Protein AF-A7YVS8-F1 (afdb_monomer)

pLDDT: mean 89.88, std 5.53, range [74.38, 97.94]

InterPro domains:
  IPR001282 Glucose-6-phosphate dehydrogenase [PTHR23429] (1-53)
  IPR022675 Glucose-6-phosphate dehydrogenase, C-terminal [PF02781] (8-53)

Secondary structure (DSSP, 8-state):
-HHHHHHHHHHHS-TTTTTTSSTTT-S--------SS--TT-HHHHHHHTTT-

Solvent-accessible surface area (backbone atoms only — not comparable to full-atom values): 3709 Å² total; per-residue (Å²): 112,73,70,68,62,45,51,56,49,54,51,71,74,32,79,79,41,50,85,48,72,43,79,93,64,44,91,78,87,87,88,86,88,87,73,100,67,78,59,84,93,44,49,78,68,42,68,81,55,48,95,87,100

Sequence (53 aa):
KEMVQNLMVLRFANRIFGPIWNRDNIACIILTFKEPFGTEGRGGYFDEFGIIR

Organism: Balaenoptera edeni (NCBI:txid9769)

Radius of gy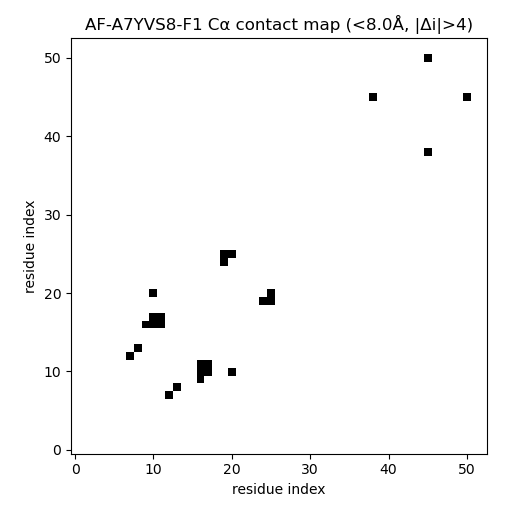ration: 17.5 Å; Cα contacts (8 Å, |Δi|>4): 13; chains: 1; bounding box: 37×23×39 Å

Mean predicted aligned error: 5.28 Å

Foldseek 3Di:
DVVVVCVVCVCPVDPVNPVQVDPVNDPDDDDDDDDPDDCVPVVVVCVVPPDPD

Structure (mmCIF, N/CA/C/O backbone):
data_AF-A7YVS8-F1
#
_entry.id   AF-A7YVS8-F1
#
loop_
_atom_site.group_PDB
_atom_site.id
_atom_site.type_symbol
_atom_site.label_atom_id
_atom_site.label_alt_id
_atom_site.label_comp_id
_atom_site.label_asym_id
_atom_site.label_entity_id
_atom_site.label_seq_id
_atom_site.pdbx_PDB_ins_code
_atom_site.Cartn_x
_atom_site.Cartn_y
_atom_site.Cartn_z
_atom_site.occupancy
_atom_site.B_iso_or_equiv
_atom_site.auth_seq_id
_atom_site.auth_comp_id
_atom_site.auth_asym_id
_atom_site.auth_atom_id
_atom_site.pdbx_PDB_model_num
ATOM 1 N N . LYS A 1 1 ? 5.307 13.124 5.191 1.00 74.38 1 LYS A N 1
ATOM 2 C CA . LYS A 1 1 ? 5.922 11.802 5.465 1.00 74.38 1 LYS A CA 1
ATOM 3 C C . LYS A 1 1 ? 7.042 11.581 4.459 1.00 74.38 1 LYS A C 1
ATOM 5 O O . LYS A 1 1 ? 6.750 11.419 3.282 1.00 74.38 1 LYS A O 1
ATOM 10 N N . GLU A 1 2 ? 8.288 11.613 4.913 1.00 82.81 2 GLU A N 1
ATOM 11 C CA . GLU A 1 2 ? 9.496 11.538 4.074 1.00 82.81 2 GLU A CA 1
ATOM 12 C C . GLU A 1 2 ? 9.494 10.329 3.116 1.00 82.81 2 GLU A C 1
ATOM 14 O O . GLU A 1 2 ? 9.710 10.470 1.917 1.00 82.81 2 GLU A O 1
ATOM 19 N N . MET A 1 3 ? 9.078 9.154 3.601 1.00 84.50 3 MET A N 1
ATOM 20 C CA . MET A 1 3 ? 9.012 7.931 2.787 1.00 84.50 3 MET A CA 1
ATOM 21 C C . MET A 1 3 ? 8.014 7.994 1.623 1.00 84.50 3 MET A C 1
ATOM 23 O O . MET A 1 3 ? 8.218 7.330 0.611 1.00 84.50 3 MET A O 1
ATOM 27 N N . VAL A 1 4 ? 6.955 8.804 1.729 1.00 90.00 4 VAL A N 1
ATOM 28 C CA . VAL A 1 4 ? 5.994 8.986 0.626 1.00 90.00 4 V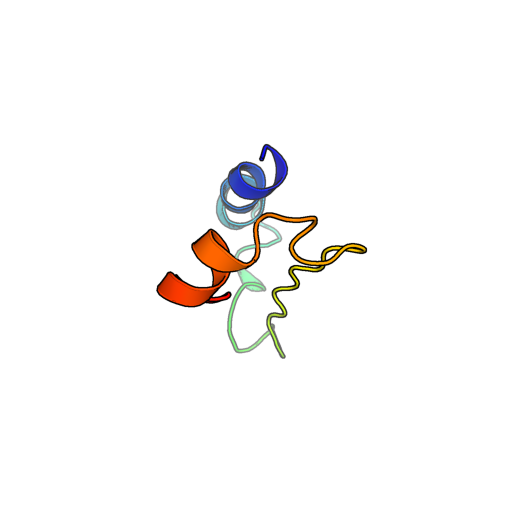AL A CA 1
ATOM 29 C C . VAL A 1 4 ? 6.637 9.786 -0.506 1.00 90.00 4 VAL A C 1
ATOM 31 O O . VAL A 1 4 ? 6.440 9.461 -1.673 1.00 90.00 4 VAL A O 1
ATOM 34 N N . GLN A 1 5 ? 7.458 10.787 -0.174 1.00 87.06 5 GLN A N 1
ATOM 35 C CA . GLN A 1 5 ? 8.211 11.556 -1.169 1.00 87.06 5 GLN A CA 1
ATOM 36 C C . GLN A 1 5 ? 9.271 10.682 -1.853 1.00 87.06 5 GLN A C 1
ATOM 38 O O . GLN A 1 5 ? 9.468 10.778 -3.066 1.00 87.06 5 GLN A O 1
ATOM 43 N N . ASN A 1 6 ? 9.887 9.766 -1.101 1.00 89.88 6 ASN A N 1
ATOM 44 C CA . ASN A 1 6 ? 10.926 8.878 -1.613 1.00 89.88 6 ASN A CA 1
ATOM 45 C C . ASN A 1 6 ? 10.422 7.884 -2.682 1.00 89.88 6 ASN A C 1
ATOM 47 O O . ASN A 1 6 ? 11.208 7.399 -3.494 1.00 89.88 6 ASN A O 1
ATOM 51 N N . LEU A 1 7 ? 9.109 7.620 -2.760 1.00 89.94 7 LEU A N 1
ATOM 52 C CA . LEU A 1 7 ? 8.528 6.764 -3.805 1.00 89.94 7 LEU A CA 1
ATOM 53 C C 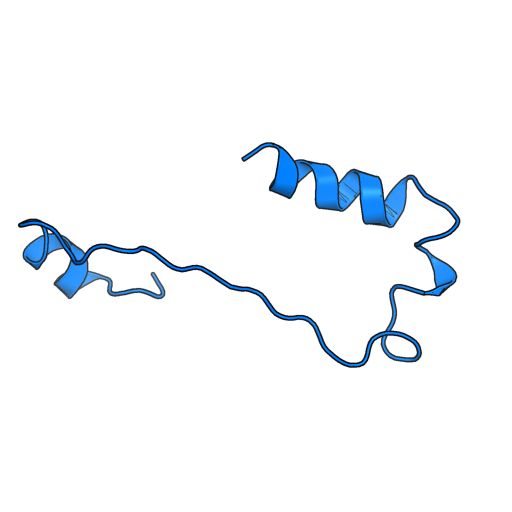. LEU A 1 7 ? 8.825 7.278 -5.221 1.00 89.94 7 LEU A C 1
ATOM 55 O O . LEU A 1 7 ? 9.044 6.474 -6.125 1.00 89.94 7 LEU A O 1
ATOM 59 N N . MET A 1 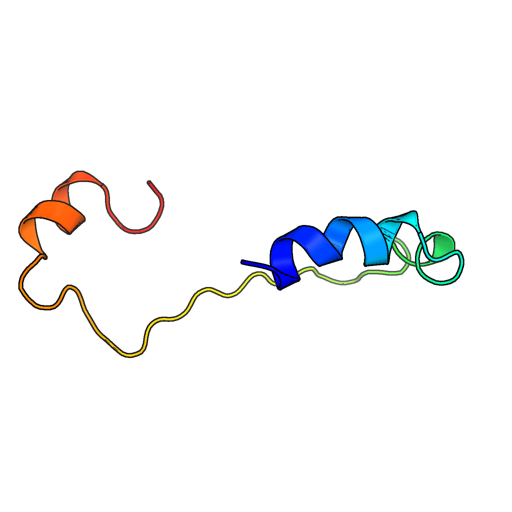8 ? 8.857 8.599 -5.425 1.00 90.06 8 MET A N 1
ATOM 60 C CA . MET A 1 8 ? 9.180 9.174 -6.737 1.00 90.06 8 MET A CA 1
ATOM 61 C C . MET A 1 8 ? 10.648 8.941 -7.106 1.00 90.06 8 MET A C 1
ATOM 63 O O . MET A 1 8 ? 10.944 8.532 -8.228 1.00 90.06 8 MET A O 1
ATOM 67 N N . VAL A 1 9 ? 11.559 9.133 -6.149 1.00 90.69 9 VAL A N 1
ATOM 68 C CA . VAL A 1 9 ? 13.000 8.919 -6.347 1.00 90.69 9 VAL A CA 1
ATOM 69 C C . VAL A 1 9 ? 13.286 7.441 -6.619 1.00 90.69 9 VAL A C 1
ATOM 71 O O . VAL A 1 9 ? 13.961 7.108 -7.592 1.00 90.69 9 VAL A O 1
ATOM 74 N N . LEU A 1 10 ? 12.708 6.534 -5.830 1.00 90.00 10 LEU A N 1
ATOM 75 C CA . LEU A 1 10 ? 12.867 5.092 -6.028 1.00 90.00 10 LEU A CA 1
ATOM 76 C C . LEU A 1 10 ? 12.379 4.641 -7.410 1.00 90.00 10 LEU A C 1
ATOM 78 O O . LEU A 1 10 ? 13.090 3.903 -8.088 1.00 90.00 10 LEU A O 1
ATOM 82 N N . ARG A 1 11 ? 11.215 5.118 -7.862 1.00 89.25 11 ARG A N 1
ATOM 83 C CA . ARG A 1 11 ? 10.624 4.680 -9.137 1.00 89.25 11 ARG A CA 1
ATOM 84 C C . ARG A 1 11 ? 11.320 5.241 -10.374 1.00 89.25 11 ARG A C 1
ATOM 86 O O . ARG A 1 11 ? 11.378 4.541 -11.380 1.00 89.25 11 ARG A O 1
ATOM 93 N N . PHE A 1 12 ? 11.817 6.478 -10.324 1.00 90.75 12 PHE A N 1
ATOM 94 C CA . PHE A 1 12 ? 12.254 7.180 -11.539 1.00 90.75 12 PHE A CA 1
ATOM 95 C C . PHE A 1 12 ? 13.743 7.535 -11.580 1.00 90.75 12 PHE A C 1
ATOM 97 O O . PHE A 1 12 ? 14.282 7.693 -12.671 1.00 90.75 12 PHE A O 1
ATOM 104 N N . ALA A 1 13 ? 14.437 7.611 -10.440 1.00 91.44 13 ALA A N 1
ATOM 105 C CA . ALA A 1 13 ? 15.875 7.911 -10.414 1.00 91.44 13 ALA A CA 1
ATOM 106 C C . ALA A 1 13 ? 16.762 6.655 -10.528 1.00 91.44 13 ALA A C 1
ATOM 108 O O . ALA A 1 13 ? 17.981 6.760 -10.630 1.00 91.44 13 ALA A O 1
ATOM 109 N N . ASN A 1 14 ? 16.163 5.460 -10.518 1.00 90.44 14 ASN A N 1
ATOM 110 C CA . ASN A 1 14 ? 16.875 4.187 -10.473 1.00 90.44 14 ASN A CA 1
ATOM 111 C C . ASN A 1 14 ? 16.575 3.341 -11.714 1.00 90.44 14 ASN A C 1
ATOM 113 O O . ASN A 1 14 ? 15.472 2.819 -11.885 1.00 90.44 14 ASN A O 1
ATOM 117 N N . ARG A 1 15 ? 17.596 3.123 -12.551 1.00 88.19 15 ARG A N 1
ATOM 118 C CA . ARG A 1 15 ? 17.477 2.327 -13.786 1.00 88.19 15 ARG A CA 1
ATOM 119 C C . ARG A 1 15 ? 17.077 0.870 -13.532 1.00 88.19 15 ARG A C 1
ATOM 121 O O . ARG A 1 15 ? 16.464 0.263 -14.398 1.00 88.19 15 ARG A O 1
ATOM 128 N N . ILE A 1 16 ? 17.389 0.329 -12.353 1.00 92.00 16 ILE A N 1
ATOM 129 C CA . ILE A 1 16 ? 17.016 -1.038 -11.963 1.00 92.00 16 ILE A CA 1
ATOM 130 C C . ILE A 1 16 ? 15.505 -1.204 -11.747 1.00 92.00 16 ILE A C 1
ATOM 132 O O . ILE A 1 16 ? 14.969 -2.266 -12.038 1.00 92.00 16 ILE A O 1
ATOM 136 N N . PHE A 1 17 ? 14.808 -0.162 -11.278 1.00 90.75 17 PHE A N 1
ATOM 137 C CA . PHE A 1 17 ? 13.381 -0.248 -10.963 1.00 90.75 17 PHE A CA 1
ATOM 138 C C . PHE A 1 17 ? 12.492 0.025 -12.179 1.00 90.75 17 PHE A C 1
ATOM 140 O O . PHE A 1 17 ? 11.386 -0.497 -12.242 1.00 90.75 17 PHE A O 1
ATOM 147 N N . GLY A 1 18 ? 12.976 0.768 -13.179 1.00 89.50 18 GLY A N 1
ATOM 148 C CA . GLY A 1 18 ? 12.208 1.086 -14.390 1.00 89.50 18 GLY A CA 1
ATOM 149 C C . GLY A 1 18 ? 11.654 -0.145 -15.134 1.00 89.50 18 GLY A C 1
ATOM 150 O O . GLY A 1 18 ? 10.439 -0.229 -15.312 1.00 89.50 18 GLY A O 1
ATOM 151 N N . PRO A 1 19 ? 12.492 -1.124 -15.540 1.00 93.31 19 PRO A N 1
ATOM 152 C CA . PRO A 1 19 ? 12.048 -2.283 -16.321 1.00 93.31 19 PRO A CA 1
ATOM 153 C C . PRO A 1 19 ? 11.118 -3.245 -15.577 1.00 93.31 19 PRO A C 1
ATOM 155 O O . PRO A 1 19 ? 10.365 -3.965 -16.224 1.00 93.31 19 PRO A O 1
ATOM 158 N N . ILE A 1 20 ? 11.168 -3.269 -14.242 1.00 94.56 20 ILE A N 1
ATOM 159 C CA . ILE A 1 20 ? 10.361 -4.181 -13.417 1.00 94.56 20 ILE A CA 1
ATOM 160 C C . ILE A 1 20 ? 9.097 -3.519 -12.857 1.00 94.56 20 ILE A C 1
ATOM 162 O O . ILE A 1 20 ? 8.246 -4.195 -12.287 1.00 94.56 20 ILE A O 1
ATOM 166 N N . TRP A 1 21 ? 8.933 -2.202 -13.013 1.00 95.50 21 TRP A N 1
ATOM 167 C CA . TRP A 1 21 ? 7.764 -1.488 -12.499 1.00 95.50 21 TRP A CA 1
ATOM 168 C C . TRP A 1 21 ? 6.590 -1.496 -13.493 1.00 95.50 21 TRP A C 1
ATOM 170 O O . TRP A 1 21 ? 6.161 -0.452 -13.985 1.00 95.50 21 TRP A O 1
ATOM 180 N N . ASN A 1 22 ? 6.071 -2.683 -13.822 1.00 95.25 22 ASN A N 1
ATOM 181 C CA . ASN A 1 22 ? 4.935 -2.873 -14.737 1.00 95.25 22 ASN A CA 1
ATOM 182 C C . ASN A 1 22 ? 4.152 -4.165 -14.429 1.00 95.25 22 ASN A C 1
ATOM 184 O O . ASN A 1 22 ? 4.567 -4.975 -13.60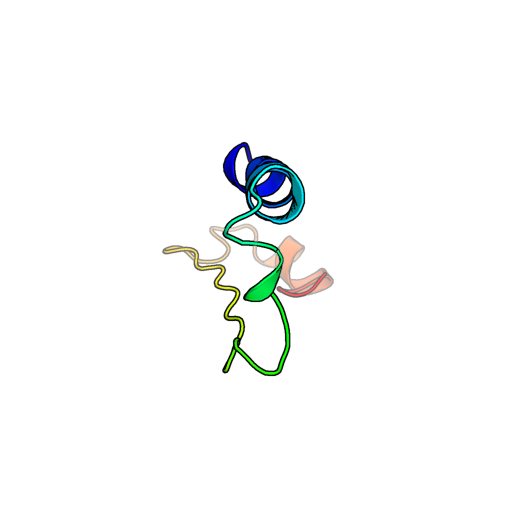2 1.00 95.25 22 ASN A O 1
ATOM 188 N N . ARG A 1 23 ? 3.016 -4.361 -15.112 1.00 95.56 23 ARG A N 1
ATOM 189 C CA . ARG A 1 23 ? 2.105 -5.504 -14.905 1.00 95.56 23 ARG A CA 1
ATOM 190 C C . ARG A 1 23 ? 2.701 -6.875 -15.235 1.00 95.56 23 ARG A C 1
ATOM 192 O O . ARG A 1 23 ? 2.166 -7.872 -14.771 1.00 95.56 23 ARG A O 1
ATOM 199 N N . ASP A 1 24 ? 3.760 -6.924 -16.039 1.00 97.69 24 ASP A N 1
ATOM 200 C CA . ASP A 1 24 ? 4.393 -8.187 -16.432 1.00 97.69 24 ASP A CA 1
ATOM 201 C C . ASP A 1 24 ? 5.324 -8.701 -15.323 1.00 97.69 24 ASP A C 1
ATOM 203 O O . ASP A 1 24 ? 5.646 -9.883 -15.273 1.00 97.69 24 ASP A O 1
ATOM 207 N N . ASN A 1 25 ? 5.726 -7.812 -14.406 1.00 97.06 25 ASN A N 1
ATOM 208 C CA . ASN A 1 25 ? 6.657 -8.097 -13.315 1.00 97.06 25 ASN A CA 1
ATOM 209 C C . ASN A 1 25 ? 6.023 -7.939 -11.919 1.00 97.06 25 ASN A C 1
ATOM 211 O O . ASN A 1 25 ? 6.522 -8.506 -10.948 1.00 97.06 25 ASN A O 1
ATOM 215 N N . ILE A 1 26 ? 4.928 -7.179 -11.791 1.00 97.06 26 ILE A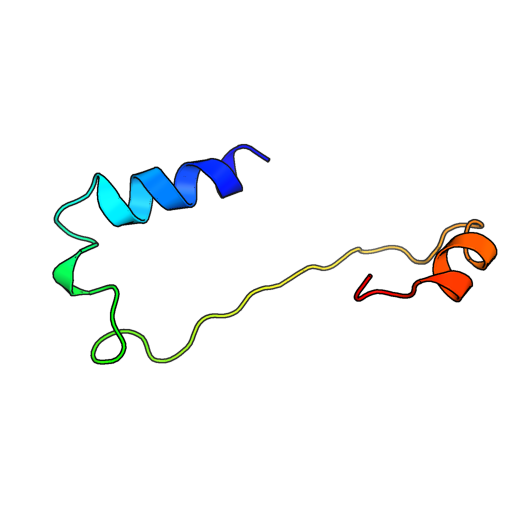 N 1
ATOM 216 C CA . ILE A 1 26 ? 4.237 -6.924 -10.520 1.00 97.06 26 ILE A CA 1
ATOM 217 C C . ILE A 1 26 ? 2.940 -7.730 -10.458 1.00 97.06 26 ILE A C 1
ATOM 219 O O . ILE A 1 26 ? 1.998 -7.462 -11.200 1.00 97.06 26 ILE A O 1
ATOM 223 N N . ALA A 1 27 ? 2.862 -8.653 -9.498 1.00 97.94 27 ALA A N 1
ATOM 224 C CA . ALA A 1 27 ? 1.656 -9.443 -9.250 1.00 97.94 27 ALA A CA 1
ATOM 225 C C . ALA A 1 27 ? 0.559 -8.655 -8.509 1.00 97.94 27 ALA A C 1
ATOM 227 O O . ALA A 1 27 ? -0.617 -8.759 -8.847 1.00 97.94 27 ALA A O 1
ATOM 228 N N . CYS A 1 28 ? 0.922 -7.869 -7.488 1.00 97.44 28 CYS A N 1
ATOM 229 C CA . CYS A 1 28 ? -0.021 -7.036 -6.741 1.00 97.44 28 CYS A CA 1
ATOM 230 C C . CYS A 1 28 ? 0.676 -5.852 -6.055 1.00 97.44 28 CYS A C 1
ATOM 232 O O . CYS A 1 28 ? 1.872 -5.901 -5.767 1.00 97.44 28 CYS A O 1
ATOM 234 N N . ILE A 1 29 ? -0.086 -4.791 -5.776 1.00 95.81 29 ILE A N 1
ATOM 235 C CA . ILE A 1 29 ? 0.347 -3.649 -4.962 1.00 95.81 29 ILE A CA 1
ATOM 236 C C . ILE A 1 29 ? -0.572 -3.581 -3.746 1.00 95.81 29 ILE A C 1
ATOM 238 O O . ILE A 1 29 ? -1.791 -3.523 -3.896 1.00 95.81 29 ILE A O 1
ATOM 242 N N . ILE A 1 30 ? 0.013 -3.577 -2.549 1.00 97.50 30 ILE A N 1
ATOM 243 C CA . ILE A 1 30 ? -0.723 -3.554 -1.283 1.00 97.50 30 ILE A CA 1
ATOM 244 C C . ILE A 1 30 ? -0.419 -2.242 -0.566 1.00 97.50 30 ILE A C 1
ATOM 246 O O . ILE A 1 30 ? 0.737 -1.929 -0.283 1.00 97.50 30 ILE A O 1
ATOM 250 N N . LEU A 1 31 ? -1.470 -1.490 -0.245 1.00 95.25 31 LEU A N 1
ATOM 251 C CA . LEU A 1 31 ? -1.396 -0.266 0.547 1.00 95.25 31 LEU A CA 1
ATOM 252 C C . LEU A 1 31 ? -2.066 -0.531 1.895 1.00 95.25 31 LEU A C 1
ATOM 254 O O . LEU A 1 31 ? -3.235 -0.900 1.941 1.00 95.25 31 LEU A O 1
ATOM 258 N N . THR A 1 32 ? -1.319 -0.383 2.989 1.00 95.31 32 THR A N 1
ATOM 259 C CA . THR A 1 32 ? -1.822 -0.642 4.345 1.00 95.31 32 THR A CA 1
ATOM 260 C C . THR A 1 32 ? -1.762 0.625 5.182 1.00 95.31 32 THR A C 1
ATOM 262 O O . THR A 1 32 ? -0.714 1.260 5.284 1.00 95.31 32 THR A O 1
ATOM 265 N N . PHE A 1 33 ? -2.876 0.943 5.832 1.00 94.75 33 PHE A N 1
ATOM 266 C CA . PHE A 1 33 ? -2.960 1.946 6.883 1.00 94.75 33 PHE A CA 1
ATOM 267 C C . PHE A 1 33 ? -3.608 1.285 8.101 1.00 94.75 33 PHE A C 1
ATOM 269 O O . PHE A 1 33 ? -4.676 0.689 7.982 1.00 94.75 33 PHE A O 1
ATOM 276 N N . LYS A 1 34 ? -2.918 1.305 9.243 1.00 95.06 34 LYS A N 1
ATOM 277 C CA . LYS A 1 34 ? -3.364 0.685 10.494 1.00 95.06 34 LYS A CA 1
ATOM 278 C C . LYS A 1 34 ? -3.048 1.618 11.647 1.00 95.06 34 LYS A C 1
ATOM 280 O O . LYS A 1 34 ? -1.939 2.144 11.719 1.00 95.06 34 LYS A O 1
ATOM 285 N N . GLU A 1 35 ? -3.995 1.737 12.560 1.00 94.12 35 GLU A N 1
ATOM 286 C CA . GLU A 1 35 ? -3.834 2.439 13.825 1.00 94.12 35 GLU A CA 1
ATOM 287 C C . GLU A 1 35 ? -4.152 1.453 14.956 1.00 94.12 35 GLU A C 1
ATOM 289 O O . GLU A 1 35 ? -5.074 0.647 14.818 1.00 94.12 35 GLU A O 1
ATOM 294 N N . PRO A 1 36 ? -3.371 1.442 16.048 1.00 93.25 36 PRO A N 1
ATOM 295 C CA . PRO A 1 36 ? -3.59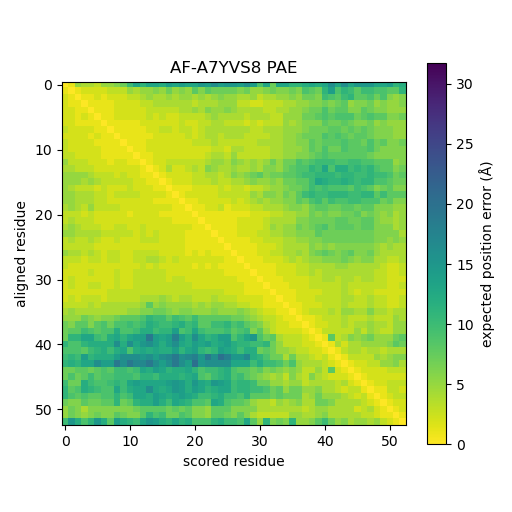5 0.526 17.164 1.00 93.25 36 PRO A CA 1
ATOM 296 C C . PRO A 1 36 ? -4.671 1.023 18.149 1.00 93.25 36 PRO A C 1
ATOM 298 O O . PRO A 1 36 ? -4.844 0.418 19.202 1.00 93.25 36 PRO A O 1
ATOM 301 N N . PHE A 1 37 ? -5.355 2.127 17.840 1.00 92.94 37 PHE A N 1
ATOM 302 C CA . PHE A 1 37 ? -6.329 2.807 18.696 1.00 92.94 37 PHE A CA 1
ATOM 303 C C . PHE A 1 37 ? -7.618 3.129 17.925 1.00 92.94 37 PHE A C 1
ATOM 305 O O . PHE A 1 37 ? -7.649 3.040 16.696 1.00 92.94 37 PHE A O 1
ATOM 312 N N . GLY A 1 38 ? -8.687 3.460 18.657 1.00 89.25 38 GLY A N 1
ATOM 313 C CA . GLY A 1 38 ? -9.993 3.796 18.086 1.00 89.25 38 GLY A CA 1
ATOM 314 C C . GLY A 1 38 ? -10.155 5.298 17.844 1.00 89.25 38 GLY A C 1
ATOM 315 O O . GLY A 1 38 ? -9.196 6.027 17.625 1.00 89.25 38 GLY A O 1
ATOM 316 N N . THR A 1 39 ? -11.384 5.805 17.925 1.00 88.38 39 THR A N 1
ATOM 317 C CA . THR A 1 39 ? -11.640 7.246 17.747 1.00 88.38 39 THR A CA 1
ATOM 318 C C . THR A 1 39 ? -11.294 8.091 18.978 1.00 88.38 39 THR A C 1
ATOM 320 O O . THR A 1 39 ? -11.460 9.305 18.923 1.00 88.38 39 THR A O 1
ATOM 323 N N . GLU A 1 40 ? -10.881 7.475 20.095 1.00 86.69 40 GLU A N 1
ATOM 324 C CA . GLU A 1 40 ? -10.381 8.127 21.323 1.00 86.69 40 GLU A CA 1
ATOM 325 C C . GLU A 1 40 ? -11.160 9.399 21.730 1.00 86.69 40 GLU A C 1
ATOM 327 O O . GLU A 1 40 ? -10.622 10.502 21.801 1.00 86.69 40 GLU A O 1
ATOM 332 N N . GLY A 1 41 ? -12.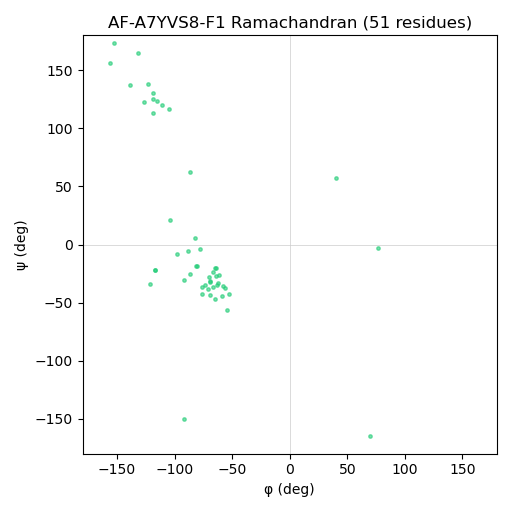478 9.274 21.931 1.00 81.50 41 GLY A N 1
ATOM 333 C CA . GLY A 1 41 ? -13.348 10.393 22.335 1.00 81.50 41 GLY A CA 1
ATOM 334 C C . GLY A 1 41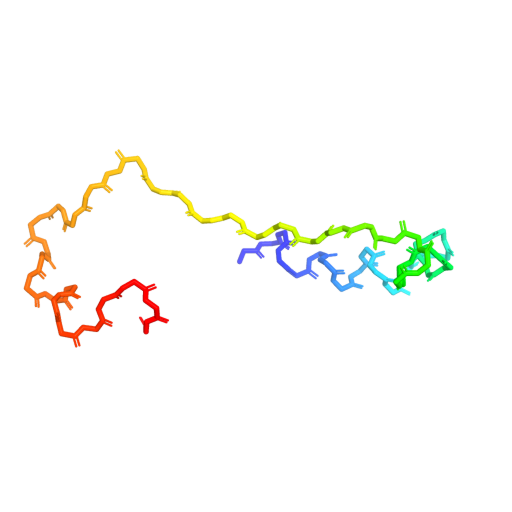 ? -13.724 11.386 21.223 1.00 81.50 41 GLY A C 1
ATOM 335 O O . GLY A 1 41 ? -14.539 12.275 21.452 1.00 81.50 41 GLY A O 1
ATOM 336 N N . ARG A 1 42 ? -13.204 11.218 20.001 1.00 84.94 42 ARG A N 1
ATOM 337 C CA . ARG A 1 42 ? -13.506 12.045 18.813 1.00 84.94 42 ARG A CA 1
ATOM 338 C C . ARG A 1 42 ? -14.441 11.357 17.812 1.00 84.94 42 ARG A C 1
ATOM 340 O O . ARG A 1 42 ? -14.494 11.745 16.648 1.00 84.94 42 ARG A O 1
ATOM 347 N N . GLY A 1 43 ? -15.195 10.356 18.268 1.00 81.81 43 GLY A N 1
ATOM 348 C CA . GLY A 1 43 ? -16.098 9.563 17.427 1.00 81.81 43 GLY A CA 1
ATOM 349 C C . GLY A 1 43 ? -17.127 10.403 16.670 1.00 81.81 43 GLY A C 1
ATOM 350 O O . GLY A 1 43 ? -17.356 10.141 15.500 1.00 81.81 43 GLY A O 1
ATOM 351 N N . GLY A 1 44 ? -17.657 11.469 17.283 1.00 80.19 44 GLY A N 1
ATOM 352 C CA . GLY A 1 44 ? -18.626 12.356 16.623 1.00 80.19 44 GLY A CA 1
ATOM 353 C C . GLY A 1 44 ? -18.080 13.073 15.381 1.00 80.19 44 GLY A C 1
ATOM 354 O O . GLY A 1 44 ? -18.813 13.256 14.424 1.00 80.19 44 GLY A O 1
ATOM 355 N N . TYR A 1 45 ? -16.784 13.411 15.351 1.00 79.56 45 TYR A N 1
ATOM 356 C CA . TYR A 1 45 ? -16.143 13.973 14.153 1.00 79.56 45 TYR A CA 1
ATOM 357 C C . TYR A 1 45 ? -15.868 12.895 13.096 1.00 79.56 45 TYR A C 1
ATOM 359 O O . TYR A 1 45 ? -15.973 13.144 11.901 1.00 79.56 45 TYR A O 1
ATOM 367 N N . PHE A 1 46 ? -15.507 11.685 13.534 1.00 84.56 46 PHE A N 1
ATOM 368 C CA . PHE A 1 46 ? -15.281 10.563 12.626 1.00 84.56 46 PHE A CA 1
ATOM 369 C C . PHE A 1 46 ? -16.583 10.073 11.970 1.00 84.56 46 PHE A C 1
ATOM 371 O O . PHE A 1 46 ? -16.541 9.640 10.826 1.00 84.56 46 PHE A O 1
ATOM 378 N N . ASP A 1 47 ? -17.729 10.169 12.648 1.00 84.44 47 ASP A N 1
ATOM 379 C CA . ASP A 1 47 ? -19.029 9.691 12.152 1.00 84.44 47 ASP A CA 1
ATOM 380 C C . ASP A 1 47 ? -19.504 10.432 10.887 1.00 84.44 47 ASP A C 1
ATOM 382 O O . ASP A 1 47 ? -20.059 9.827 9.972 1.00 84.44 47 ASP A O 1
ATOM 386 N N . GLU A 1 48 ? -19.207 11.730 10.776 1.00 84.75 48 GLU A N 1
ATOM 387 C CA . GLU A 1 48 ? -19.620 12.554 9.630 1.00 84.75 48 GLU A CA 1
ATOM 388 C C . GLU A 1 48 ? -18.880 12.199 8.320 1.00 84.75 48 GLU A C 1
ATOM 390 O O . GLU A 1 48 ? -19.422 12.370 7.221 1.00 84.75 48 GLU A O 1
ATOM 395 N N . PHE A 1 49 ? -17.645 11.687 8.412 1.00 86.88 49 PHE A N 1
ATOM 396 C CA . PHE A 1 49 ? -16.753 11.490 7.256 1.00 86.88 49 PHE A CA 1
ATOM 397 C C . PHE A 1 49 ? -16.310 10.033 7.047 1.00 86.88 49 PHE A C 1
ATOM 399 O O . PHE A 1 49 ? -16.194 9.579 5.903 1.00 86.88 49 PHE A O 1
ATOM 406 N N . GLY A 1 50 ? -16.132 9.275 8.128 1.00 87.00 50 GLY A N 1
ATOM 407 C CA . GLY A 1 50 ? -15.660 7.894 8.124 1.00 87.00 50 GLY A CA 1
ATOM 408 C C . GLY A 1 50 ? -14.186 7.747 7.725 1.00 87.00 50 GLY A C 1
ATOM 409 O O . GLY A 1 50 ? -13.421 8.702 7.713 1.00 87.00 50 GLY A O 1
ATOM 410 N N . ILE A 1 51 ? -13.776 6.518 7.388 1.00 88.62 51 ILE A N 1
ATOM 411 C CA . ILE A 1 51 ? -12.363 6.167 7.135 1.00 88.62 51 ILE A CA 1
ATOM 412 C C . ILE A 1 51 ? -11.850 6.523 5.727 1.00 88.62 51 ILE A C 1
ATOM 414 O O . ILE A 1 51 ? -10.645 6.529 5.496 1.00 88.62 51 ILE A O 1
ATOM 418 N N . ILE A 1 52 ? -12.749 6.750 4.762 1.00 90.75 52 ILE A N 1
ATOM 419 C CA . ILE A 1 52 ? -12.377 6.974 3.352 1.00 90.75 52 ILE A CA 1
ATOM 420 C C . ILE A 1 52 ? -12.192 8.465 3.033 1.00 90.75 52 ILE A C 1
ATOM 422 O O . ILE A 1 52 ? -11.414 8.783 2.132 1.00 90.75 52 ILE A O 1
ATOM 426 N N . ARG A 1 53 ? -12.926 9.359 3.709 1.00 77.50 53 ARG A N 1
ATOM 427 C CA . ARG A 1 53 ? -12.957 10.795 3.393 1.00 77.50 53 ARG A CA 1
ATOM 428 C C . ARG A 1 53 ? -11.967 11.615 4.204 1.00 77.50 53 ARG A C 1
ATOM 430 O O . ARG A 1 53 ? -11.761 11.291 5.390 1.00 77.50 53 ARG A O 1
#